Protein AF-A0A929SFK9-F1 (afdb_monomer_lite)

Sequence (90 aa):
MANIEYFANGSKGLSKEFMEIHFDGKSIVLDDYKSLKGYGVRVKEISTNVSQKGQLEELEALFGALKGSKKGWPIELWDMVQTTEISFLI

pLDDT: mean 91.7, std 5.76, range [61.78, 97.94]

Radius of gyration: 16.6 Å; chains: 1; bounding box: 38×34×34 Å

Structure (mmCIF, N/CA/C/O backbone):
data_AF-A0A929SFK9-F1
#
_entry.id   AF-A0A929SFK9-F1
#
loop_
_atom_site.group_PDB
_atom_site.id
_atom_site.type_symbol
_atom_site.label_atom_id
_atom_site.label_alt_id
_atom_site.label_comp_id
_atom_site.label_asym_id
_atom_site.label_entity_id
_atom_site.label_seq_id
_atom_site.pdbx_PDB_ins_code
_atom_site.Cartn_x
_atom_site.Cartn_y
_atom_site.Cartn_z
_atom_site.occupancy
_atom_site.B_iso_or_equiv
_atom_site.auth_seq_id
_atom_site.auth_comp_id
_atom_site.auth_asym_id
_atom_site.auth_atom_id
_atom_site.pdbx_PDB_model_num
ATOM 1 N N . MET A 1 1 ? -16.066 -10.175 -4.586 1.00 72.81 1 MET A N 1
ATOM 2 C CA . MET A 1 1 ? -16.241 -8.767 -4.997 1.00 72.81 1 MET A CA 1
ATOM 3 C C . MET A 1 1 ? -15.063 -7.999 -4.434 1.00 72.81 1 MET A C 1
ATOM 5 O O . MET A 1 1 ? -14.715 -8.257 -3.290 1.00 72.81 1 MET A O 1
ATOM 9 N N . ALA A 1 2 ? -14.425 -7.155 -5.236 1.00 78.88 2 ALA A N 1
ATOM 10 C CA . ALA A 1 2 ? -13.338 -6.284 -4.805 1.00 78.88 2 ALA A CA 1
ATOM 11 C C . ALA A 1 2 ? -13.696 -4.869 -5.262 1.00 78.88 2 ALA A C 1
ATOM 13 O O . ALA A 1 2 ? -14.059 -4.694 -6.423 1.00 78.88 2 ALA A O 1
ATOM 14 N N . ASN A 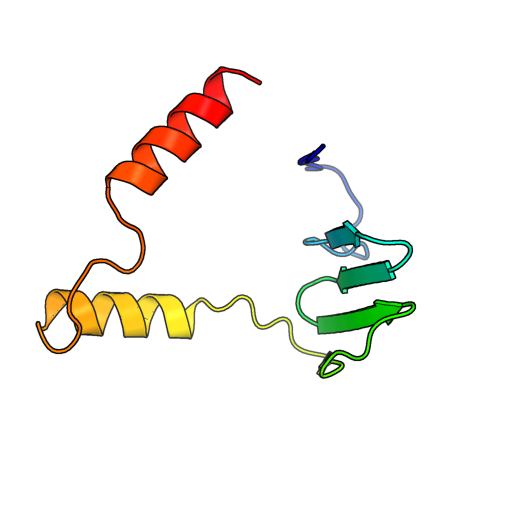1 3 ? -13.639 -3.907 -4.345 1.00 83.25 3 ASN A N 1
ATOM 15 C CA . ASN A 1 3 ? -13.966 -2.509 -4.600 1.00 83.25 3 ASN A CA 1
ATOM 16 C C . ASN A 1 3 ? -12.746 -1.662 -4.239 1.00 83.25 3 ASN A C 1
ATOM 18 O O . ASN A 1 3 ? -12.059 -1.961 -3.263 1.00 83.25 3 ASN A O 1
ATOM 22 N N . ILE A 1 4 ? -12.491 -0.616 -5.019 1.00 84.62 4 ILE A N 1
ATOM 23 C CA . ILE A 1 4 ? -11.463 0.381 -4.732 1.00 84.62 4 ILE A CA 1
ATOM 24 C C . ILE A 1 4 ? -12.168 1.730 -4.691 1.00 84.62 4 ILE A C 1
ATOM 26 O O . ILE A 1 4 ? -12.819 2.120 -5.657 1.00 84.62 4 ILE A O 1
ATOM 30 N N . GLU A 1 5 ? -12.047 2.429 -3.569 1.00 85.88 5 GLU A N 1
ATOM 31 C CA . GLU A 1 5 ? -12.648 3.744 -3.365 1.00 85.88 5 GLU A CA 1
ATOM 32 C C . GLU A 1 5 ? -11.540 4.792 -3.252 1.00 85.88 5 GLU A C 1
ATOM 34 O O . GLU A 1 5 ? -10.596 4.634 -2.477 1.00 85.88 5 GLU A O 1
ATOM 39 N N . TYR A 1 6 ? -11.642 5.866 -4.037 1.00 83.75 6 TYR A N 1
ATOM 40 C CA . TYR A 1 6 ? -10.656 6.944 -4.050 1.00 83.75 6 TYR A CA 1
ATOM 41 C C . TYR A 1 6 ? -11.248 8.234 -3.478 1.00 83.75 6 TYR A C 1
ATOM 43 O O . TYR A 1 6 ? -12.174 8.817 -4.043 1.00 83.75 6 TYR A O 1
ATOM 51 N N . PHE A 1 7 ? -10.672 8.714 -2.373 1.00 85.38 7 PHE A N 1
ATOM 52 C CA . PHE A 1 7 ? -11.092 9.942 -1.700 1.00 85.38 7 PHE A CA 1
ATOM 53 C C . PHE A 1 7 ? -9.978 10.997 -1.739 1.00 85.38 7 PHE A C 1
ATOM 55 O O . PHE A 1 7 ? -8.933 10.830 -1.116 1.00 85.38 7 PHE A O 1
ATOM 62 N N . ALA A 1 8 ? -10.214 12.123 -2.421 1.00 83.62 8 ALA A N 1
ATOM 63 C CA . ALA A 1 8 ? -9.238 13.219 -2.523 1.00 83.62 8 ALA A CA 1
ATOM 64 C C . ALA A 1 8 ? -9.449 14.364 -1.508 1.00 83.62 8 ALA A C 1
ATOM 66 O O . ALA A 1 8 ? -8.521 15.118 -1.233 1.00 83.62 8 ALA A O 1
ATOM 67 N N . ASN A 1 9 ? -10.653 14.492 -0.932 1.00 88.81 9 ASN A N 1
ATOM 68 C CA . ASN A 1 9 ? -11.061 15.638 -0.098 1.00 88.81 9 ASN A CA 1
ATOM 69 C C . ASN A 1 9 ? -11.268 15.284 1.391 1.00 88.81 9 ASN A C 1
ATOM 71 O O . ASN A 1 9 ? -11.985 15.980 2.109 1.00 88.81 9 ASN A O 1
ATOM 75 N N . GLY A 1 10 ? -10.674 14.182 1.857 1.00 86.06 10 GLY A N 1
ATOM 76 C CA . GLY A 1 10 ? -10.750 13.748 3.254 1.00 86.06 10 GLY A CA 1
ATOM 77 C C . GLY A 1 10 ? -9.870 14.569 4.209 1.00 86.06 10 GLY A C 1
ATOM 78 O O . GLY A 1 10 ? -8.961 15.293 3.800 1.00 86.06 10 GLY A O 1
ATOM 79 N N . SER A 1 11 ? -10.118 14.439 5.516 1.00 91.25 11 SER A N 1
ATOM 80 C CA . SER A 1 11 ? -9.269 15.044 6.554 1.00 91.25 11 SER A CA 1
ATOM 81 C C . SER A 1 11 ? -7.860 14.442 6.550 1.00 91.25 11 SER A C 1
ATOM 83 O O . SER A 1 11 ? -7.698 13.237 6.394 1.00 91.25 11 SER A O 1
ATOM 85 N N . LYS A 1 12 ? -6.835 15.254 6.847 1.00 84.44 12 LYS A N 1
ATOM 86 C CA . LYS A 1 12 ? -5.451 14.773 7.043 1.00 84.44 12 LYS A CA 1
ATOM 87 C C . LYS A 1 12 ? -5.298 13.805 8.220 1.00 84.44 12 LYS A C 1
ATOM 89 O O . LYS A 1 12 ? -4.293 13.106 8.286 1.00 84.44 12 LYS A O 1
ATOM 94 N N . GLY A 1 13 ? -6.243 13.824 9.161 1.00 86.62 13 GLY A N 1
ATOM 95 C CA . GLY A 1 13 ? -6.271 12.898 10.292 1.00 86.62 13 GLY A CA 1
ATOM 96 C C . GLY A 1 13 ? -6.828 11.517 9.942 1.00 86.62 13 GLY A C 1
ATOM 97 O O . GLY A 1 13 ? -6.724 10.617 10.767 1.00 86.62 13 GLY A O 1
ATOM 98 N N . LEU A 1 14 ? -7.420 11.350 8.754 1.00 89.06 14 LEU A N 1
ATOM 99 C CA . LEU A 1 14 ? -7.904 10.062 8.275 1.00 89.06 14 LEU A CA 1
ATOM 100 C C . LEU A 1 14 ? -6.760 9.288 7.613 1.00 89.06 14 LEU A C 1
ATOM 102 O O . LEU A 1 14 ? -5.930 9.867 6.905 1.00 89.06 14 LEU A O 1
ATOM 106 N N . SER A 1 15 ? -6.737 7.978 7.836 1.00 89.75 15 SER A N 1
ATOM 107 C CA . SER A 1 15 ? -5.815 7.066 7.169 1.00 89.75 15 SER A CA 1
ATOM 108 C C . SER A 1 15 ? -5.953 7.146 5.655 1.00 89.75 15 SER A C 1
ATOM 110 O O . SER A 1 15 ? -7.056 7.227 5.119 1.00 89.75 15 SER A O 1
ATOM 112 N N . LYS A 1 16 ? -4.814 7.139 4.959 1.00 89.44 16 LYS A N 1
ATOM 113 C CA . LYS A 1 16 ? -4.781 7.294 3.497 1.00 89.44 16 LYS A CA 1
ATOM 114 C C . LYS A 1 16 ? -4.962 5.977 2.757 1.00 89.44 16 LYS A C 1
ATOM 116 O O . LYS A 1 16 ? -5.322 5.988 1.591 1.00 89.44 16 LYS A O 1
ATOM 121 N N . GLU A 1 17 ? -4.652 4.872 3.423 1.00 91.50 17 GLU A N 1
ATOM 122 C CA . GLU A 1 17 ? -4.648 3.530 2.855 1.00 91.50 17 GLU A CA 1
ATOM 123 C C . GLU A 1 17 ? -5.411 2.638 3.823 1.00 91.50 17 GLU A C 1
ATOM 125 O O . GLU A 1 17 ? -4.985 2.465 4.965 1.00 91.50 17 GLU A O 1
ATOM 130 N N . PHE A 1 18 ? -6.542 2.099 3.392 1.00 94.25 18 PHE A N 1
ATOM 131 C CA . PHE A 1 18 ? -7.345 1.197 4.201 1.00 94.25 18 PHE A CA 1
ATOM 132 C C . PHE A 1 18 ? -7.770 0.023 3.332 1.00 94.25 18 PHE A C 1
ATOM 134 O O . PHE A 1 18 ? -8.251 0.214 2.216 1.00 94.25 18 PHE A O 1
ATOM 141 N N . MET A 1 19 ? -7.538 -1.191 3.819 1.00 94.94 19 MET A N 1
ATOM 142 C CA . MET A 1 19 ? -7.829 -2.414 3.080 1.00 94.94 19 MET A CA 1
ATOM 143 C C . MET A 1 19 ? -8.468 -3.430 4.012 1.00 94.94 19 MET A C 1
ATOM 145 O O . MET A 1 19 ? -7.939 -3.726 5.085 1.00 94.94 19 MET A O 1
ATOM 149 N N . GLU A 1 20 ? -9.565 -4.017 3.545 1.00 96.50 20 GLU A N 1
ATOM 150 C CA . GLU A 1 20 ? -10.253 -5.111 4.214 1.00 96.50 20 GLU A CA 1
ATOM 151 C C . GLU A 1 20 ? -10.339 -6.317 3.281 1.00 96.50 20 GLU A C 1
ATOM 153 O O . GLU A 1 20 ? -10.678 -6.204 2.102 1.00 96.50 20 GLU A O 1
ATOM 158 N N . ILE A 1 21 ? -10.025 -7.492 3.817 1.00 95.94 21 ILE A N 1
ATOM 159 C CA . ILE A 1 21 ? -10.129 -8.765 3.108 1.00 95.94 21 ILE A CA 1
ATOM 160 C C . ILE A 1 21 ? -11.044 -9.665 3.922 1.00 95.94 21 ILE A C 1
ATOM 162 O O . ILE A 1 21 ? -10.734 -9.972 5.072 1.00 95.94 21 ILE A O 1
ATOM 166 N N . HIS A 1 22 ? -12.136 -10.127 3.316 1.00 96.56 22 HIS A N 1
ATOM 167 C CA . HIS A 1 22 ? -13.112 -11.004 3.961 1.00 96.56 22 HIS A CA 1
ATOM 168 C C . HIS A 1 22 ? -13.186 -12.355 3.252 1.00 96.56 22 HIS A C 1
ATOM 170 O O . HIS A 1 22 ? -13.352 -12.415 2.033 1.00 96.56 22 HIS A O 1
ATOM 176 N N . PHE A 1 23 ? -13.083 -13.445 4.012 1.00 96.12 23 PHE A N 1
ATOM 177 C CA . PHE A 1 23 ? -13.163 -14.809 3.489 1.00 96.12 23 PHE A CA 1
ATOM 178 C C . PHE A 1 23 ? -13.552 -15.797 4.591 1.00 96.12 23 PHE A C 1
ATOM 180 O O . PHE A 1 23 ? -13.057 -15.696 5.705 1.00 96.12 23 PHE A O 1
ATOM 187 N N . ASP A 1 24 ? -14.415 -16.773 4.293 1.00 96.69 24 ASP A N 1
ATOM 188 C CA . ASP A 1 24 ? -14.740 -17.895 5.196 1.00 96.69 24 ASP A CA 1
ATOM 189 C C . ASP A 1 24 ? -15.038 -17.481 6.661 1.00 96.69 24 ASP A C 1
ATOM 191 O O . ASP A 1 24 ? -14.492 -18.037 7.621 1.00 96.69 24 ASP A O 1
ATOM 195 N N . GLY A 1 25 ? -15.841 -16.422 6.830 1.00 96.25 25 GLY A N 1
ATOM 196 C CA . GLY A 1 25 ? -16.191 -15.851 8.140 1.00 96.25 25 GLY A CA 1
ATOM 197 C C . GLY A 1 25 ? -15.045 -15.141 8.879 1.00 96.25 25 GLY A C 1
ATOM 198 O O . GLY A 1 25 ? -15.175 -14.853 10.066 1.00 96.25 25 GLY A O 1
ATOM 199 N N . LYS A 1 26 ? -13.923 -14.879 8.203 1.00 97.94 26 LYS A N 1
ATOM 200 C CA . LYS A 1 26 ? -12.708 -14.240 8.727 1.00 97.94 26 LYS A CA 1
ATOM 201 C C . LYS A 1 26 ? -12.474 -12.912 8.018 1.00 97.94 26 LYS A C 1
ATOM 203 O O . LYS A 1 26 ? -12.883 -12.735 6.867 1.00 97.94 26 LYS A O 1
ATOM 208 N N . SER A 1 27 ? -11.766 -12.014 8.694 1.00 97.69 27 SER A N 1
ATOM 209 C CA . SER A 1 27 ? -11.412 -10.703 8.151 1.00 97.69 27 SER A CA 1
ATOM 210 C C . SER A 1 27 ? -9.960 -10.353 8.447 1.00 97.69 27 SER A C 1
ATOM 212 O O . SER A 1 27 ? -9.450 -10.668 9.521 1.00 97.69 27 SER A O 1
ATOM 214 N N . ILE A 1 28 ? -9.304 -9.663 7.521 1.00 97.75 28 ILE A N 1
ATOM 215 C CA . ILE A 1 28 ? -8.001 -9.028 7.727 1.00 97.75 28 ILE A CA 1
ATOM 216 C C . ILE A 1 28 ? -8.159 -7.548 7.404 1.00 97.75 28 ILE A C 1
ATOM 218 O O . ILE A 1 28 ? -8.717 -7.215 6.362 1.00 97.75 28 ILE A O 1
ATOM 222 N N . VAL A 1 29 ? -7.672 -6.686 8.293 1.00 97.31 29 VAL A N 1
ATOM 223 C CA . VAL A 1 29 ? -7.718 -5.229 8.138 1.00 97.31 29 VAL A CA 1
ATOM 224 C C . VAL A 1 29 ? -6.300 -4.680 8.175 1.00 97.31 29 VAL A C 1
ATOM 226 O O . VAL A 1 29 ? -5.553 -4.953 9.120 1.00 97.31 29 VAL A O 1
ATOM 229 N N . LEU A 1 30 ? -5.944 -3.906 7.154 1.00 96.00 30 LEU A N 1
ATOM 230 C CA . LEU A 1 30 ? -4.719 -3.119 7.072 1.00 96.00 30 LEU A CA 1
ATOM 231 C C . LEU A 1 30 ? -5.090 -1.635 7.118 1.00 96.00 30 LEU A C 1
ATOM 233 O O . LEU A 1 30 ? -5.901 -1.172 6.319 1.00 96.00 30 LEU A O 1
ATOM 237 N N . ASP A 1 31 ? -4.459 -0.900 8.029 1.00 95.44 31 ASP A N 1
ATOM 238 C CA . ASP A 1 31 ? -4.700 0.528 8.235 1.00 95.44 31 ASP A CA 1
ATOM 239 C C . ASP A 1 31 ? -3.382 1.318 8.152 1.00 95.44 31 ASP A C 1
ATOM 241 O O . ASP A 1 31 ? -2.465 1.125 8.961 1.00 95.44 31 ASP A O 1
ATOM 245 N N . ASP A 1 32 ? -3.279 2.164 7.123 1.00 93.31 32 ASP A N 1
ATOM 246 C CA . ASP A 1 32 ? -2.184 3.084 6.778 1.00 93.31 32 ASP A CA 1
ATOM 247 C C . ASP A 1 32 ? -0.784 2.446 6.761 1.00 93.31 32 ASP A C 1
ATOM 249 O O . ASP A 1 32 ? 0.219 3.121 7.005 1.00 93.31 32 ASP A O 1
ATOM 253 N N . TYR A 1 33 ? -0.693 1.131 6.518 1.00 92.62 33 TYR A N 1
ATOM 254 C CA . TYR A 1 33 ? 0.532 0.324 6.685 1.00 92.62 33 TYR A CA 1
ATOM 255 C C . TYR A 1 33 ? 1.164 0.418 8.088 1.00 92.62 33 TYR A C 1
ATOM 257 O O . TYR A 1 33 ? 2.323 0.058 8.290 1.00 92.62 33 TYR A O 1
ATOM 265 N N . LYS A 1 34 ? 0.403 0.913 9.068 1.00 93.81 34 LYS A N 1
ATOM 266 C CA . LYS A 1 34 ? 0.793 1.042 10.475 1.00 93.81 34 LYS A CA 1
ATOM 267 C C . LYS A 1 34 ? 0.233 -0.088 11.308 1.00 93.81 34 LYS A C 1
ATOM 269 O O . LYS A 1 34 ? 0.870 -0.495 12.276 1.00 93.81 34 LYS A O 1
ATOM 274 N N . SER A 1 35 ? -0.944 -0.598 10.947 1.00 94.81 35 SER A N 1
ATOM 275 C CA . SER A 1 35 ? -1.525 -1.739 11.638 1.00 94.81 35 SER A CA 1
ATOM 276 C C . SER A 1 35 ? -2.068 -2.806 10.702 1.00 94.81 35 SER A C 1
ATOM 278 O O . SER A 1 35 ? -2.625 -2.491 9.656 1.00 94.81 35 SER A O 1
ATOM 280 N N . LEU A 1 36 ? -1.891 -4.066 11.100 1.00 96.69 36 LEU A N 1
ATOM 281 C CA . LEU A 1 36 ? -2.467 -5.240 10.450 1.00 96.69 36 LEU A CA 1
ATOM 282 C C . LEU A 1 36 ? -3.133 -6.093 11.527 1.00 96.69 36 LEU A C 1
ATOM 284 O O . LEU A 1 36 ? -2.457 -6.528 12.462 1.00 96.69 36 LEU A O 1
ATOM 288 N N . LYS A 1 37 ? -4.438 -6.333 11.397 1.00 97.19 37 LYS A N 1
ATOM 289 C CA . LYS A 1 37 ? -5.239 -7.095 12.365 1.00 97.19 37 LYS A CA 1
ATOM 290 C C . LYS A 1 37 ? -6.016 -8.204 11.675 1.00 97.19 37 LYS A C 1
ATOM 292 O O . LYS A 1 37 ? -6.534 -8.015 10.578 1.00 97.19 37 LYS A O 1
ATOM 297 N N . GLY A 1 38 ? -6.104 -9.353 12.337 1.00 97.25 38 GLY A N 1
ATOM 298 C CA . GLY A 1 38 ? -6.896 -10.497 11.894 1.00 97.25 38 GLY A CA 1
ATOM 299 C C . GLY A 1 38 ? -8.069 -10.743 12.837 1.00 97.25 38 GLY A C 1
ATOM 300 O O . GLY A 1 38 ? -7.910 -10.727 14.054 1.00 97.25 38 GLY A O 1
ATOM 301 N N . TYR A 1 39 ? -9.242 -11.006 12.276 1.00 97.31 39 TYR A N 1
ATOM 302 C CA . TYR A 1 39 ? -10.462 -11.357 12.998 1.00 97.31 39 TYR A CA 1
ATOM 303 C C . TYR A 1 39 ? -10.890 -12.759 12.572 1.00 97.31 3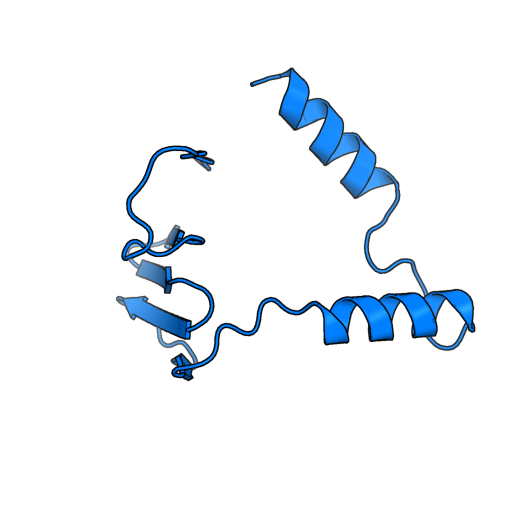9 TYR A C 1
ATOM 305 O O . TYR A 1 39 ? -11.078 -13.021 11.385 1.00 97.31 39 TYR A O 1
ATOM 313 N N . GLY A 1 40 ? -10.983 -13.691 13.523 1.00 96.31 40 GLY A N 1
ATOM 314 C CA . GLY A 1 40 ? -11.229 -15.110 13.216 1.00 96.31 40 GLY A CA 1
ATOM 315 C C . GLY A 1 40 ? -10.066 -15.811 12.490 1.00 96.31 40 GLY A C 1
ATOM 316 O O . GLY A 1 40 ? -10.176 -16.980 12.128 1.00 96.31 40 GLY A O 1
ATOM 317 N N . VAL A 1 41 ? -8.940 -15.119 12.294 1.00 96.62 41 VAL A N 1
ATOM 318 C CA . VAL A 1 41 ? -7.711 -15.628 11.681 1.00 96.62 41 VAL A CA 1
ATOM 319 C C . VAL A 1 41 ? -6.505 -15.097 12.440 1.00 96.62 41 VAL A C 1
ATOM 321 O O . VAL A 1 41 ? -6.470 -13.933 12.836 1.00 96.62 41 VAL A O 1
ATOM 324 N N . ARG A 1 4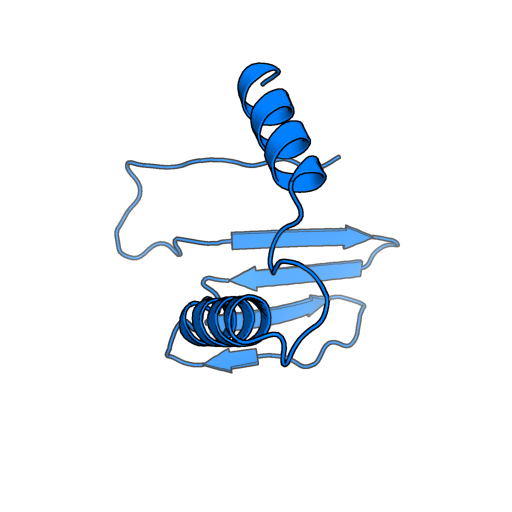2 ? -5.495 -15.946 12.639 1.00 95.25 42 ARG A N 1
ATOM 325 C CA . ARG A 1 42 ? -4.228 -15.514 13.224 1.00 95.25 42 ARG A CA 1
ATOM 326 C C . ARG A 1 42 ? -3.346 -14.932 12.129 1.00 95.25 42 ARG A C 1
ATOM 328 O O . ARG A 1 42 ? -2.981 -15.638 11.193 1.00 95.25 42 ARG A O 1
ATOM 335 N N . VAL A 1 43 ? -2.967 -13.673 12.284 1.00 94.12 43 VAL A N 1
ATOM 336 C CA . VAL A 1 43 ? -1.962 -13.005 11.450 1.00 94.12 43 VAL A CA 1
ATOM 337 C C . VAL A 1 43 ? -0.801 -12.556 12.327 1.00 94.12 43 VAL A C 1
ATOM 339 O O . VAL A 1 43 ? -0.933 -12.462 13.550 1.00 94.12 43 VAL A O 1
ATOM 342 N N . LYS A 1 44 ? 0.356 -12.285 11.719 1.00 92.69 44 LYS A N 1
ATOM 343 C CA . LYS A 1 44 ? 1.423 -11.564 12.413 1.00 92.69 44 LYS A CA 1
ATOM 344 C C . LYS A 1 44 ? 0.977 -10.113 12.528 1.00 92.69 44 LYS A C 1
ATOM 346 O O . LYS A 1 44 ? 1.119 -9.359 11.571 1.00 92.69 44 LYS A O 1
ATOM 351 N N . GLU A 1 45 ? 0.384 -9.765 13.663 1.00 90.25 45 GLU A N 1
ATOM 352 C CA . GLU A 1 45 ? -0.092 -8.407 13.884 1.00 90.25 45 GLU A CA 1
ATOM 353 C C . GLU A 1 45 ? 1.060 -7.410 13.771 1.00 90.25 45 GLU A C 1
ATOM 355 O O . GLU A 1 45 ? 2.179 -7.647 14.236 1.00 90.25 45 GLU A O 1
ATOM 360 N N . ILE A 1 46 ? 0.764 -6.295 13.116 1.00 92.50 46 ILE A N 1
ATOM 361 C CA . ILE A 1 46 ? 1.672 -5.164 12.968 1.00 92.50 46 ILE A CA 1
ATOM 362 C C . ILE A 1 46 ? 1.026 -4.001 13.711 1.00 92.50 46 ILE A C 1
ATOM 364 O O . ILE A 1 46 ? -0.186 -3.807 13.629 1.00 92.50 46 ILE A O 1
ATOM 368 N N . SER A 1 47 ? 1.830 -3.254 14.461 1.00 92.06 47 SER A N 1
ATOM 369 C CA . SER A 1 47 ? 1.430 -2.000 15.094 1.00 92.06 47 SER A CA 1
ATOM 370 C C . SER A 1 47 ? 2.665 -1.117 15.213 1.00 92.06 47 SER A C 1
ATOM 372 O O . SER A 1 47 ? 3.507 -1.325 16.087 1.00 92.06 47 SER A O 1
ATOM 374 N N . THR A 1 48 ? 2.800 -0.154 14.311 1.00 90.94 48 THR A N 1
ATOM 375 C CA . THR A 1 48 ? 3.925 0.780 14.255 1.00 90.94 48 THR A CA 1
ATOM 376 C C . THR A 1 48 ? 3.402 2.213 14.159 1.00 90.94 48 THR A C 1
ATOM 378 O O . THR A 1 48 ? 2.292 2.470 13.699 1.00 90.94 48 THR A O 1
ATOM 381 N N . ASN A 1 49 ? 4.228 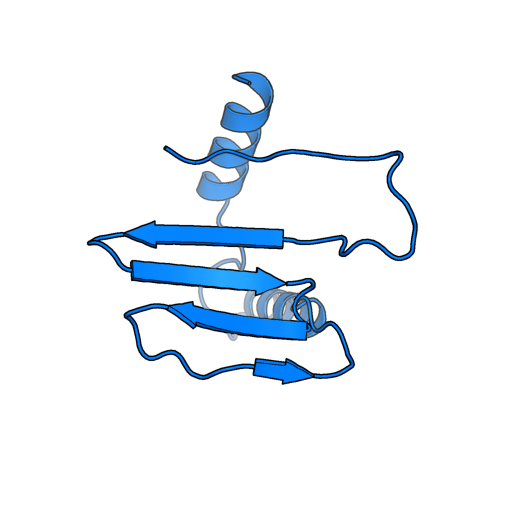3.179 14.561 1.00 86.25 49 ASN A N 1
ATOM 382 C CA . ASN A 1 49 ? 3.914 4.598 14.368 1.00 86.25 49 ASN A CA 1
ATOM 383 C C . ASN A 1 49 ? 4.334 5.108 12.978 1.00 86.25 49 ASN A C 1
ATOM 385 O O . ASN A 1 49 ? 4.020 6.241 12.611 1.00 86.25 49 ASN A O 1
ATOM 389 N N . VAL A 1 50 ? 5.059 4.289 12.212 1.00 87.94 50 VAL A N 1
ATOM 390 C CA . VAL A 1 50 ? 5.671 4.663 10.936 1.00 87.94 50 VAL A CA 1
ATOM 391 C C . VAL A 1 50 ? 5.030 3.845 9.828 1.00 87.94 50 VAL A C 1
ATOM 393 O O . VAL A 1 50 ? 5.132 2.624 9.811 1.00 87.94 50 VAL A O 1
ATOM 396 N N . SER A 1 51 ? 4.401 4.530 8.878 1.00 87.81 51 SER A N 1
ATOM 397 C CA . SER A 1 51 ? 3.870 3.885 7.678 1.00 87.81 51 SER A CA 1
ATOM 398 C C . SER A 1 51 ? 5.035 3.426 6.796 1.00 87.81 51 SER A C 1
ATOM 400 O O . SER A 1 51 ? 5.814 4.259 6.327 1.00 87.81 51 SER A O 1
ATOM 402 N N . GLN A 1 52 ? 5.171 2.115 6.592 1.00 88.62 52 GLN A N 1
ATOM 403 C CA . GLN A 1 52 ? 6.154 1.520 5.682 1.00 88.62 52 GLN A CA 1
ATOM 404 C C . GLN A 1 52 ? 5.420 0.955 4.466 1.00 88.62 52 GLN A C 1
ATOM 406 O O . GLN A 1 52 ? 4.878 -0.145 4.521 1.00 88.62 52 GLN A O 1
ATOM 411 N N . LYS A 1 53 ? 5.387 1.717 3.367 1.00 89.38 53 LYS A N 1
ATOM 412 C CA . LYS A 1 53 ? 4.633 1.344 2.158 1.00 89.38 53 LYS A CA 1
ATOM 413 C C . LYS A 1 53 ? 5.452 0.552 1.129 1.00 89.38 53 LYS A C 1
ATOM 415 O O . LYS A 1 53 ? 4.978 0.341 0.022 1.00 89.38 53 LYS A O 1
ATOM 420 N N . GLY A 1 54 ? 6.673 0.137 1.471 1.00 91.69 54 GLY A N 1
ATOM 421 C CA . GLY A 1 54 ? 7.485 -0.727 0.612 1.00 91.69 54 GLY A CA 1
ATOM 422 C C . GLY A 1 54 ? 8.332 -0.016 -0.451 1.00 91.69 54 GLY A C 1
ATOM 423 O O . GLY A 1 54 ? 8.835 -0.681 -1.352 1.00 91.69 54 GLY A O 1
ATOM 424 N N . GLN A 1 55 ? 8.491 1.316 -0.402 1.00 93.69 55 GLN A N 1
ATOM 425 C CA . GLN A 1 55 ? 9.189 2.050 -1.473 1.00 93.69 55 GLN A CA 1
ATOM 426 C C . GLN A 1 55 ? 10.669 1.668 -1.595 1.00 93.69 55 GLN A C 1
ATOM 428 O O . GLN A 1 55 ? 11.218 1.641 -2.694 1.00 93.69 55 GLN A O 1
ATOM 433 N N . LEU A 1 56 ? 11.335 1.400 -0.469 1.00 94.69 56 LEU A N 1
ATOM 434 C CA . LEU A 1 56 ? 12.736 0.985 -0.487 1.00 94.69 56 LEU A CA 1
ATOM 435 C C . LEU A 1 56 ? 12.861 -0.414 -1.098 1.00 94.69 56 LEU A C 1
ATOM 437 O O . LEU A 1 56 ? 13.693 -0.639 -1.971 1.00 94.69 56 LEU A O 1
ATOM 441 N N . GLU A 1 57 ? 11.994 -1.325 -0.674 1.00 94.44 57 GLU A N 1
ATOM 442 C CA . GLU A 1 57 ? 11.938 -2.711 -1.120 1.00 94.44 57 GLU A CA 1
ATOM 443 C C . GLU A 1 57 ? 11.647 -2.808 -2.626 1.00 94.44 57 GLU A C 1
ATOM 445 O O . GLU A 1 57 ? 12.240 -3.637 -3.323 1.00 94.44 57 GLU A O 1
ATOM 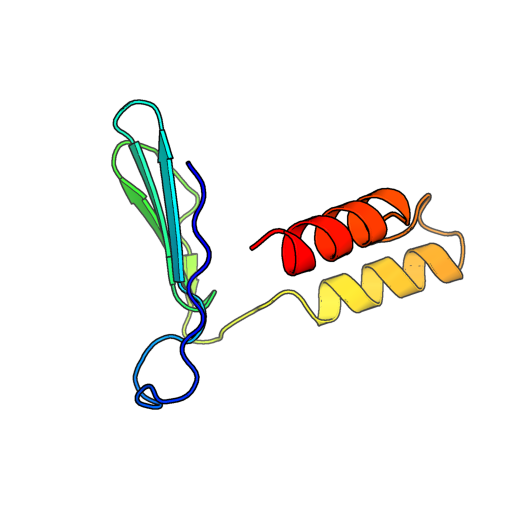450 N N . GLU A 1 58 ? 10.789 -1.927 -3.149 1.00 94.69 58 GLU A N 1
ATOM 451 C CA . GLU A 1 58 ? 10.529 -1.782 -4.584 1.00 94.69 58 GLU A CA 1
ATOM 452 C C . GLU A 1 58 ? 11.796 -1.363 -5.345 1.00 94.69 58 GLU A C 1
ATOM 454 O O . GLU A 1 58 ? 12.170 -2.004 -6.332 1.00 94.69 58 GLU A O 1
ATOM 459 N N . LEU A 1 59 ? 12.506 -0.335 -4.868 1.00 95.75 59 LEU A N 1
ATOM 460 C CA . LEU A 1 59 ? 13.750 0.133 -5.489 1.00 95.75 59 LEU A CA 1
ATOM 461 C C . LEU A 1 59 ? 14.849 -0.933 -5.451 1.00 95.75 59 LEU A C 1
ATOM 463 O O . LEU A 1 59 ? 15.573 -1.113 -6.431 1.00 95.75 59 LEU A O 1
ATOM 467 N N . GLU A 1 60 ? 14.966 -1.674 -4.351 1.00 95.75 60 GLU A N 1
ATOM 468 C CA . GLU A 1 60 ? 15.898 -2.796 -4.230 1.00 95.75 60 GLU A CA 1
ATOM 469 C C . GLU A 1 60 ? 15.547 -3.940 -5.191 1.00 95.75 60 GLU A C 1
ATOM 471 O O . GLU A 1 60 ? 16.437 -4.561 -5.784 1.00 95.75 60 GLU A O 1
ATOM 476 N N . ALA A 1 61 ? 14.255 -4.234 -5.372 1.00 95.00 61 ALA A N 1
ATOM 477 C CA . ALA A 1 61 ? 13.791 -5.210 -6.352 1.00 95.00 61 ALA A CA 1
ATOM 478 C C . ALA A 1 61 ? 14.116 -4.766 -7.783 1.00 95.00 61 ALA A C 1
ATOM 480 O O . ALA A 1 61 ? 14.688 -5.555 -8.541 1.00 95.00 61 ALA A O 1
ATOM 481 N N . LEU A 1 62 ? 13.837 -3.504 -8.119 1.00 95.75 62 LEU A N 1
ATOM 482 C CA . LEU A 1 62 ? 14.137 -2.923 -9.425 1.00 95.75 62 LEU A CA 1
ATOM 483 C C . LEU A 1 62 ? 15.640 -2.927 -9.711 1.00 95.75 62 LEU A C 1
ATOM 485 O O . LEU A 1 62 ? 16.070 -3.395 -10.765 1.00 95.75 62 LEU A O 1
ATOM 489 N N . PHE A 1 63 ? 16.457 -2.479 -8.758 1.00 96.06 63 PHE A N 1
ATOM 490 C CA . PHE A 1 63 ? 17.913 -2.531 -8.871 1.00 96.06 63 PHE A CA 1
ATOM 491 C C . PHE A 1 63 ? 18.406 -3.963 -9.110 1.00 96.06 63 PHE A C 1
ATOM 493 O O . PHE A 1 63 ? 19.245 -4.200 -9.982 1.00 96.06 63 PHE A O 1
ATOM 500 N N . GLY A 1 64 ? 17.859 -4.928 -8.365 1.00 96.25 64 GLY A N 1
ATOM 501 C CA . GLY A 1 64 ? 18.198 -6.338 -8.509 1.00 96.25 64 GLY A CA 1
ATOM 502 C C . GLY A 1 64 ? 17.907 -6.885 -9.907 1.00 96.25 64 GLY A C 1
ATOM 503 O O . GLY A 1 64 ? 18.742 -7.629 -10.437 1.00 96.25 64 GLY A O 1
ATOM 504 N N . ALA A 1 65 ? 16.770 -6.496 -10.493 1.00 95.44 65 ALA A N 1
ATOM 505 C CA . ALA A 1 65 ? 16.361 -6.860 -11.849 1.00 95.44 65 ALA A CA 1
ATOM 506 C C . ALA A 1 65 ? 17.283 -6.230 -12.906 1.00 95.44 65 ALA A C 1
ATOM 508 O O . ALA A 1 65 ? 17.830 -6.939 -13.749 1.00 95.44 65 ALA A O 1
ATOM 509 N N . LEU A 1 66 ? 17.550 -4.922 -12.807 1.00 95.25 66 LEU A N 1
ATOM 510 C CA . LEU A 1 66 ? 18.417 -4.194 -13.745 1.00 95.25 66 LEU A CA 1
ATOM 511 C C . LEU A 1 66 ? 19.867 -4.697 -13.727 1.00 95.25 66 LEU A C 1
ATOM 513 O O . LEU A 1 66 ? 20.520 -4.768 -14.765 1.00 95.25 66 LEU A O 1
ATOM 517 N N . LYS A 1 67 ? 20.374 -5.074 -12.549 1.00 96.06 67 LYS A N 1
ATOM 518 C CA . LYS A 1 67 ? 21.723 -5.636 -12.386 1.00 96.06 67 LYS A CA 1
ATOM 519 C C . LYS A 1 67 ? 21.823 -7.101 -12.840 1.00 96.06 67 LYS A C 1
ATOM 521 O O . LYS A 1 67 ? 22.925 -7.639 -12.912 1.00 96.06 67 LYS A O 1
ATOM 526 N N . GLY A 1 68 ? 20.696 -7.771 -13.095 1.00 91.81 68 GLY A N 1
ATOM 527 C CA . GLY A 1 68 ? 20.636 -9.196 -13.440 1.00 91.81 68 GLY A CA 1
ATOM 528 C C . GLY A 1 68 ? 20.839 -10.151 -12.255 1.00 91.81 68 GLY A C 1
ATOM 529 O O . GLY A 1 68 ? 20.964 -11.357 -12.447 1.00 91.81 68 GLY A O 1
ATOM 530 N N . SER A 1 69 ? 20.873 -9.632 -11.022 1.00 90.69 69 SER A N 1
ATOM 531 C CA . SER A 1 69 ? 20.978 -10.437 -9.791 1.00 90.69 69 SER A CA 1
ATOM 532 C C . SER A 1 69 ? 19.652 -11.068 -9.349 1.00 90.69 69 SER A C 1
ATOM 534 O O . SER A 1 69 ? 19.660 -12.075 -8.643 1.00 90.69 69 SER A O 1
ATOM 536 N N . LYS A 1 70 ? 18.517 -10.501 -9.770 1.00 86.69 70 LYS A N 1
ATOM 537 C CA . LYS A 1 70 ? 17.180 -11.093 -9.640 1.00 86.69 70 LYS A CA 1
ATOM 538 C C . LYS A 1 70 ? 16.657 -11.426 -11.037 1.00 86.69 70 LYS A C 1
ATOM 540 O O . LYS A 1 70 ? 16.895 -10.676 -11.979 1.00 86.69 70 LYS A O 1
ATOM 545 N N . LYS A 1 71 ? 15.964 -12.559 -11.169 1.00 83.06 71 LYS A N 1
ATOM 546 C CA . LYS A 1 71 ? 15.256 -12.920 -12.404 1.00 83.06 71 LYS A CA 1
ATOM 547 C C . LYS A 1 71 ? 13.851 -12.320 -12.367 1.00 83.06 71 LYS A C 1
ATOM 549 O O . LYS A 1 71 ? 13.158 -12.525 -11.377 1.00 83.06 71 LYS A O 1
ATOM 554 N N . GLY A 1 72 ? 13.451 -11.665 -13.454 1.00 88.38 72 GLY A N 1
ATOM 555 C CA . GLY A 1 72 ? 12.119 -11.070 -13.610 1.00 88.38 72 GLY A CA 1
ATOM 556 C C . GLY A 1 72 ? 12.062 -9.593 -13.226 1.00 88.38 72 GLY A C 1
ATOM 557 O O . GLY A 1 72 ? 12.957 -9.078 -12.546 1.00 88.38 72 GLY A O 1
ATOM 558 N N . TRP A 1 73 ? 11.021 -8.915 -13.700 1.00 93.69 73 TRP A N 1
ATOM 559 C CA . TRP A 1 73 ? 10.725 -7.536 -13.323 1.00 93.69 73 TRP A CA 1
ATOM 560 C C . TRP A 1 73 ? 9.974 -7.508 -11.981 1.00 93.69 73 TRP A C 1
ATOM 562 O O . TRP A 1 73 ? 9.283 -8.471 -11.652 1.00 93.69 73 TRP A O 1
ATOM 572 N N . PRO A 1 74 ? 10.075 -6.427 -11.182 1.00 92.81 74 PRO A N 1
ATOM 573 C CA . PRO A 1 74 ? 9.273 -6.293 -9.960 1.00 92.81 74 PRO A CA 1
ATOM 574 C C . PRO A 1 74 ? 7.762 -6.321 -10.225 1.00 92.81 74 PRO A C 1
ATOM 576 O O . PRO A 1 74 ? 7.008 -6.836 -9.406 1.00 92.81 74 PRO A O 1
ATOM 579 N N . ILE A 1 75 ? 7.346 -5.774 -11.371 1.00 93.75 75 ILE A N 1
ATOM 580 C CA . ILE A 1 75 ? 5.983 -5.826 -11.899 1.00 93.75 75 ILE A CA 1
ATOM 581 C C . ILE A 1 75 ? 6.106 -6.236 -13.365 1.00 93.75 75 ILE A C 1
ATOM 583 O O . ILE A 1 75 ? 6.810 -5.576 -14.134 1.00 93.75 75 ILE A O 1
ATOM 587 N N . GLU A 1 76 ? 5.470 -7.338 -13.750 1.00 94.06 76 GLU A N 1
ATOM 588 C CA . GLU A 1 76 ? 5.547 -7.838 -15.120 1.00 94.06 76 GLU A CA 1
ATOM 589 C C . GLU A 1 76 ? 4.704 -6.977 -16.071 1.00 94.06 76 GLU A C 1
ATOM 591 O O . GLU A 1 76 ? 3.716 -6.349 -15.685 1.00 94.06 76 GLU A O 1
ATOM 596 N N . LEU A 1 77 ? 5.081 -6.956 -17.355 1.00 94.56 77 LEU A N 1
ATOM 597 C CA . LEU A 1 77 ? 4.389 -6.133 -18.355 1.00 94.56 77 LEU A CA 1
ATOM 598 C C . LEU A 1 77 ? 2.899 -6.472 -18.454 1.00 94.56 77 LEU A C 1
ATOM 600 O O . LEU A 1 77 ? 2.067 -5.580 -18.595 1.00 94.56 77 LEU A O 1
ATOM 604 N N . TRP A 1 78 ? 2.570 -7.758 -18.362 1.00 95.81 78 TRP A N 1
ATOM 605 C CA . TRP A 1 78 ? 1.193 -8.227 -18.420 1.00 95.81 78 TRP A CA 1
ATOM 606 C C . TRP A 1 78 ? 0.334 -7.664 -17.279 1.00 95.81 78 TRP A C 1
ATOM 608 O O . TRP A 1 78 ? -0.768 -7.185 -17.539 1.00 95.81 78 TRP A O 1
ATOM 618 N N . ASP A 1 79 ? 0.858 -7.623 -16.050 1.00 94.81 79 ASP A N 1
ATOM 619 C CA . ASP A 1 79 ? 0.134 -7.083 -14.893 1.00 94.81 79 ASP A CA 1
ATOM 620 C C . ASP A 1 79 ? -0.167 -5.587 -15.072 1.00 94.81 79 ASP A C 1
ATOM 622 O O . ASP A 1 79 ? -1.268 -5.122 -14.763 1.00 94.81 79 ASP A O 1
ATOM 626 N N . MET A 1 80 ? 0.787 -4.829 -15.628 1.00 95.12 80 MET A N 1
ATOM 627 C CA . MET A 1 80 ? 0.603 -3.403 -15.928 1.00 95.12 80 MET A CA 1
ATOM 628 C C . MET A 1 80 ? -0.476 -3.172 -16.991 1.00 95.12 80 MET A C 1
ATOM 630 O O . MET A 1 80 ? -1.304 -2.269 -16.838 1.00 95.12 80 MET A O 1
ATOM 634 N N . VAL A 1 81 ? -0.492 -3.993 -18.048 1.00 96.50 81 VAL A N 1
ATOM 635 C CA . VAL A 1 81 ? -1.518 -3.930 -19.101 1.00 96.50 81 VAL A CA 1
ATOM 636 C C . VAL A 1 81 ? -2.897 -4.218 -18.511 1.00 96.50 81 VAL A C 1
ATOM 638 O O . VAL A 1 81 ? -3.788 -3.382 -18.645 1.00 96.50 81 VAL A O 1
ATOM 641 N N . GLN A 1 82 ? -3.059 -5.323 -17.778 1.00 94.44 82 GLN A N 1
ATOM 642 C CA . GLN A 1 82 ? -4.347 -5.686 -17.177 1.00 94.44 82 GLN A CA 1
ATOM 643 C C . GLN A 1 82 ? -4.852 -4.636 -16.181 1.00 94.44 82 GLN A C 1
ATOM 645 O O . GLN A 1 82 ? -6.028 -4.279 -16.196 1.00 94.44 82 GLN A O 1
ATOM 650 N N . THR A 1 83 ? -3.968 -4.108 -15.330 1.00 92.00 83 THR A N 1
ATOM 651 C CA . THR A 1 83 ? -4.334 -3.064 -14.357 1.00 92.00 83 THR A CA 1
ATOM 652 C C . THR A 1 83 ? -4.817 -1.797 -15.064 1.00 92.00 83 THR A C 1
ATOM 654 O O . THR A 1 83 ? -5.808 -1.191 -14.656 1.00 92.00 83 THR A O 1
ATOM 657 N N . THR A 1 84 ? -4.150 -1.421 -16.158 1.0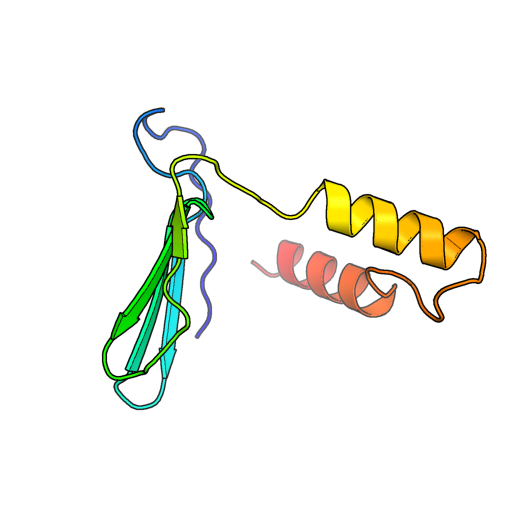0 93.50 84 THR A N 1
ATOM 658 C CA . THR A 1 84 ? -4.535 -0.266 -16.977 1.00 93.50 84 THR A CA 1
ATOM 659 C C . THR A 1 84 ? -5.889 -0.491 -17.646 1.00 93.50 84 THR A C 1
ATOM 661 O O . THR A 1 84 ? -6.750 0.384 -17.579 1.00 93.50 84 THR A O 1
ATOM 664 N N . GLU A 1 85 ? -6.119 -1.664 -18.239 1.00 93.75 85 GLU A N 1
ATOM 665 C CA . GLU A 1 85 ? -7.403 -2.017 -18.857 1.00 93.75 85 GLU A CA 1
ATOM 666 C C . GLU A 1 85 ? -8.557 -1.949 -17.851 1.00 93.75 85 GLU A C 1
ATOM 668 O O . GLU A 1 85 ? -9.590 -1.347 -18.141 1.00 93.75 85 GLU A O 1
ATOM 673 N N . ILE A 1 86 ? -8.363 -2.486 -16.642 1.00 90.06 86 ILE A N 1
ATOM 674 C CA . ILE A 1 86 ? -9.357 -2.416 -15.564 1.00 90.06 86 ILE A CA 1
ATOM 675 C C . ILE A 1 86 ? -9.675 -0.958 -15.208 1.00 90.06 86 ILE A C 1
ATOM 677 O O . ILE A 1 86 ? -10.845 -0.630 -15.044 1.00 90.06 86 ILE A O 1
ATOM 681 N N . SER A 1 87 ? -8.677 -0.069 -15.151 1.00 86.69 87 SER A N 1
ATOM 682 C CA . SER A 1 87 ? -8.897 1.345 -14.801 1.00 86.69 87 SER A CA 1
ATOM 683 C C . SER A 1 87 ? -9.781 2.120 -15.789 1.00 86.69 87 SER A C 1
ATOM 685 O O . SER A 1 87 ? -10.357 3.131 -15.403 1.00 86.69 87 SER A O 1
ATOM 687 N N . PHE A 1 88 ? -9.907 1.652 -17.038 1.00 87.44 88 PHE A N 1
ATOM 688 C CA . PHE A 1 88 ? -10.788 2.245 -18.053 1.00 87.44 88 PHE A CA 1
ATOM 689 C C . PHE A 1 88 ? -12.172 1.586 -18.130 1.00 87.44 88 PHE A C 1
ATOM 691 O O . PHE A 1 88 ? -13.081 2.154 -18.734 1.00 87.44 88 PHE A O 1
ATOM 698 N N . LEU A 1 89 ? -12.325 0.375 -17.584 1.00 82.50 89 LEU A N 1
ATOM 699 C CA . LEU A 1 89 ? -13.592 -0.368 -17.569 1.00 82.50 89 LEU A CA 1
ATOM 700 C C . LEU A 1 89 ? -14.507 0.027 -16.398 1.00 82.50 89 LEU A C 1
ATOM 702 O O . LEU A 1 89 ? -15.677 -0.362 -16.397 1.00 82.50 89 LEU A O 1
ATOM 706 N N . ILE A 1 90 ? -13.965 0.750 -15.415 1.00 61.78 90 ILE A N 1
ATOM 707 C CA . ILE A 1 90 ? -14.651 1.265 -14.220 1.00 61.78 90 ILE A CA 1
ATOM 708 C C . ILE A 1 90 ? -15.048 2.723 -14.461 1.00 61.78 90 ILE A C 1
ATOM 710 O O . ILE A 1 90 ? -16.192 3.077 -14.097 1.00 61.78 90 ILE A O 1
#

Foldseek 3Di:
DDDDDDDDPDDPPAFRDWDWDDDPNKIWIDTNCQWIDIDVDDDPTHHHPDRDPCPVVQVVQQVCPVVVVDPDHPAHPVNVVVVVVVVVVD

Secondary structure (DSSP, 8-state):
-------SS--TTS-S-EEEEEETTEEEEEETTTEEEEESS----EE-SS---SHHHHHHHHHHHHTTSSSS-SS-HHHHHHHHHHHHH-